Protein AF-A0A345CP38-F1 (afdb_monomer_lite)

InterPro domains:
  IPR005128 Alpha-acetolactate decarboxylase [PF03306] (32-98)

Structure (mmCIF, N/CA/C/O backbone):
data_AF-A0A345CP38-F1
#
_entry.id   AF-A0A345CP38-F1
#
loop_
_atom_site.group_PDB
_atom_site.id
_atom_site.type_symbol
_atom_site.label_atom_id
_atom_site.label_alt_id
_atom_site.label_comp_id
_atom_site.label_asym_id
_atom_site.label_entity_id
_atom_site.label_seq_id
_atom_site.pdbx_PDB_ins_code
_atom_site.Cartn_x
_atom_site.Cartn_y
_atom_site.Cartn_z
_atom_site.occupancy
_atom_site.B_iso_or_equiv
_atom_site.auth_seq_id
_atom_site.auth_comp_id
_atom_site.auth_asym_id
_atom_site.auth_atom_id
_atom_site.pdbx_PDB_model_num
ATOM 1 N N . MET A 1 1 ? -18.976 25.985 9.981 1.00 34.16 1 MET A N 1
ATOM 2 C CA . MET A 1 1 ? -18.530 24.998 8.974 1.00 34.16 1 MET A CA 1
ATOM 3 C C . MET A 1 1 ? -17.702 25.730 7.932 1.00 34.16 1 MET A C 1
ATOM 5 O O . MET A 1 1 ? -18.259 26.551 7.221 1.00 34.16 1 MET A O 1
ATOM 9 N N . ARG A 1 2 ? -16.377 25.537 7.903 1.00 34.09 2 ARG A N 1
ATOM 10 C CA . ARG A 1 2 ? -15.530 26.059 6.819 1.00 34.09 2 ARG A CA 1
ATOM 11 C C . ARG A 1 2 ? -15.426 24.963 5.766 1.00 34.09 2 ARG A C 1
ATOM 13 O O . ARG A 1 2 ? -14.884 23.902 6.053 1.00 34.09 2 ARG A O 1
ATOM 20 N N . THR A 1 3 ? -15.986 25.209 4.592 1.00 43.00 3 THR A N 1
ATOM 21 C CA . THR A 1 3 ? -15.795 24.380 3.403 1.00 43.00 3 THR A CA 1
ATOM 22 C C . THR A 1 3 ? -14.359 24.592 2.929 1.00 43.00 3 THR A C 1
ATOM 24 O O . THR A 1 3 ? -14.041 25.642 2.370 1.00 43.00 3 THR A O 1
ATOM 27 N N . GLY A 1 4 ? -13.467 23.653 3.249 1.00 41.03 4 GLY A N 1
ATOM 28 C CA . GLY A 1 4 ? -12.102 23.652 2.726 1.00 41.03 4 GLY A CA 1
ATOM 29 C C . GLY A 1 4 ? -12.138 23.559 1.204 1.00 41.03 4 GLY A C 1
ATOM 30 O O . GLY A 1 4 ? -12.891 22.760 0.651 1.00 41.03 4 GLY A O 1
ATOM 31 N N . ASN A 1 5 ? -11.374 24.418 0.535 1.00 42.81 5 ASN A N 1
ATOM 32 C CA . ASN A 1 5 ? -11.249 24.425 -0.915 1.00 42.81 5 ASN A CA 1
ATOM 33 C C . ASN A 1 5 ? -10.517 23.134 -1.355 1.00 42.81 5 ASN A C 1
ATOM 35 O O . ASN A 1 5 ? -9.363 22.954 -0.964 1.00 42.81 5 ASN A O 1
ATOM 39 N N . PRO A 1 6 ? -11.136 22.235 -2.144 1.00 47.28 6 PRO A N 1
ATOM 40 C CA . PRO A 1 6 ? -10.552 20.938 -2.508 1.00 47.28 6 PRO A CA 1
ATOM 41 C C . PRO A 1 6 ? -9.306 2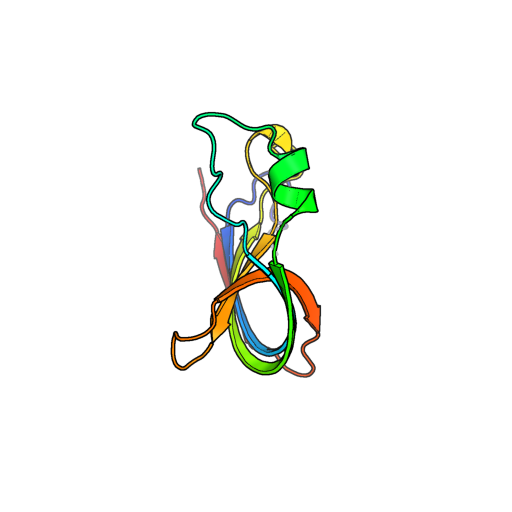1.034 -3.410 1.00 47.28 6 PRO A C 1
ATOM 43 O O . PRO A 1 6 ? -8.674 20.022 -3.699 1.00 47.28 6 PRO A O 1
ATOM 46 N N . GLN A 1 7 ? -8.925 22.236 -3.855 1.00 46.53 7 GLN A N 1
ATOM 47 C CA . GLN A 1 7 ? -7.884 22.430 -4.865 1.00 46.53 7 GLN A CA 1
ATOM 48 C C . GLN A 1 7 ? -6.432 22.391 -4.349 1.00 46.53 7 GLN A C 1
ATOM 50 O O . GLN A 1 7 ? -5.533 22.273 -5.179 1.00 46.53 7 GLN A O 1
ATOM 55 N N . SER A 1 8 ? -6.164 22.443 -3.034 1.00 48.12 8 SER A N 1
ATOM 56 C CA . SER A 1 8 ? -4.781 22.501 -2.504 1.00 48.12 8 SER A CA 1
ATOM 57 C C . SER A 1 8 ? -4.367 21.333 -1.606 1.00 48.12 8 SER A C 1
ATOM 59 O O . SER A 1 8 ? -3.363 21.437 -0.900 1.00 48.12 8 SER A O 1
ATOM 61 N N . PHE A 1 9 ? -5.126 20.237 -1.574 1.00 51.84 9 PHE A N 1
ATOM 62 C CA . PHE A 1 9 ? -4.812 19.142 -0.659 1.00 51.84 9 PHE A CA 1
ATOM 63 C C . PHE A 1 9 ? -3.532 18.415 -1.112 1.00 51.84 9 PHE A C 1
ATOM 65 O O . PHE A 1 9 ? -3.490 17.761 -2.153 1.00 51.84 9 PHE A O 1
ATOM 72 N N . ARG A 1 10 ? -2.475 18.518 -0.305 1.00 61.34 10 ARG A N 1
ATOM 73 C CA . ARG A 1 10 ? -1.358 17.573 -0.289 1.00 61.34 10 ARG A CA 1
ATOM 74 C C . ARG A 1 10 ? -1.350 16.984 1.108 1.00 61.34 10 ARG A C 1
ATOM 76 O O . ARG A 1 10 ? -1.215 17.714 2.084 1.00 61.34 10 AR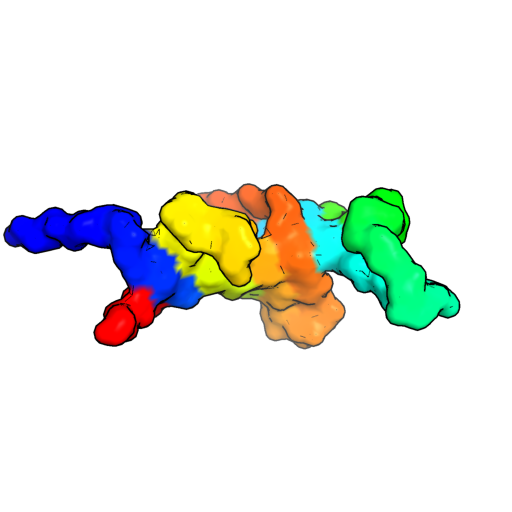G A O 1
ATOM 83 N N . GLY A 1 11 ? -1.570 15.684 1.235 1.00 70.06 11 GLY A N 1
ATOM 84 C CA . GLY A 1 11 ? -1.738 15.096 2.559 1.00 70.06 11 GLY A CA 1
ATOM 85 C C . GLY A 1 11 ? -1.334 13.642 2.611 1.00 70.06 11 GLY A C 1
ATOM 86 O O . GLY A 1 11 ? -1.500 12.908 1.634 1.00 70.06 11 GLY A O 1
ATOM 87 N N . ARG A 1 12 ? -0.790 13.230 3.757 1.00 78.75 12 ARG A N 1
ATOM 88 C CA . ARG A 1 12 ? -0.534 11.819 4.040 1.00 78.75 12 ARG A CA 1
ATOM 89 C C . ARG A 1 12 ? -1.845 11.186 4.475 1.00 78.75 12 ARG A C 1
ATOM 91 O O . ARG A 1 12 ? -2.518 11.716 5.352 1.00 78.75 12 ARG A O 1
ATOM 98 N N . CYS A 1 13 ? -2.177 10.044 3.896 1.00 83.50 13 CYS A N 1
ATOM 99 C CA . CYS A 1 13 ? -3.290 9.216 4.328 1.00 83.50 13 CYS A CA 1
ATOM 100 C C . CYS A 1 13 ? -2.754 7.853 4.766 1.00 83.50 13 CYS A C 1
ATOM 102 O O . CYS A 1 13 ? -1.862 7.287 4.126 1.00 83.50 13 CYS A O 1
ATOM 104 N N . GLN A 1 14 ? -3.292 7.342 5.868 1.00 86.69 14 GLN A N 1
ATOM 105 C CA . GLN A 1 14 ? -3.016 6.005 6.362 1.00 86.69 14 GLN A CA 1
ATOM 106 C C . GLN A 1 14 ? -4.327 5.273 6.640 1.00 86.69 14 GLN A C 1
ATOM 108 O O . GLN A 1 14 ? -5.205 5.802 7.322 1.00 86.69 14 GLN A O 1
ATOM 113 N N . ILE A 1 15 ? -4.425 4.038 6.150 1.00 83.88 15 ILE A N 1
ATOM 114 C CA . ILE A 1 15 ? -5.564 3.141 6.356 1.00 83.88 15 ILE A CA 1
ATOM 115 C C . ILE A 1 15 ? -5.052 1.892 7.064 1.00 83.88 15 ILE A C 1
ATOM 117 O O . ILE A 1 15 ? -4.122 1.250 6.584 1.00 83.88 15 ILE A O 1
ATOM 121 N N . THR A 1 16 ? -5.645 1.542 8.203 1.00 87.94 16 THR A N 1
ATOM 122 C CA . THR A 1 16 ? -5.328 0.303 8.931 1.00 87.94 16 THR A CA 1
ATOM 123 C C . THR A 1 16 ? -6.533 -0.620 8.895 1.00 87.94 16 THR A C 1
ATOM 125 O O . THR A 1 16 ? -7.618 -0.228 9.326 1.00 87.94 16 THR A O 1
ATOM 128 N N . SER A 1 17 ? -6.352 -1.828 8.361 1.00 86.94 17 SER A N 1
ATOM 129 C CA . SER A 1 17 ? -7.440 -2.788 8.161 1.00 86.94 17 SER A CA 1
ATOM 130 C C . SER A 1 17 ? -6.912 -4.211 7.931 1.00 86.94 17 SER A C 1
ATOM 132 O O . SER A 1 17 ? -5.706 -4.440 7.790 1.00 86.94 17 SER A O 1
ATOM 134 N N . ARG A 1 18 ? -7.844 -5.165 7.902 1.00 85.19 18 ARG A N 1
ATOM 135 C CA . ARG A 1 18 ? -7.702 -6.485 7.291 1.00 85.19 18 ARG A CA 1
ATOM 136 C C . ARG A 1 18 ? -8.167 -6.369 5.837 1.00 85.19 18 ARG A C 1
ATOM 138 O O . ARG A 1 18 ? -9.322 -6.062 5.570 1.00 85.19 18 ARG A O 1
ATOM 145 N N . LEU A 1 19 ? -7.237 -6.574 4.915 1.00 84.88 19 LEU A N 1
ATOM 146 C CA . LEU A 1 19 ? -7.360 -6.197 3.514 1.00 84.88 19 LEU A CA 1
ATOM 147 C C . LEU A 1 19 ? -7.371 -7.422 2.602 1.00 84.88 19 LEU A C 1
ATOM 14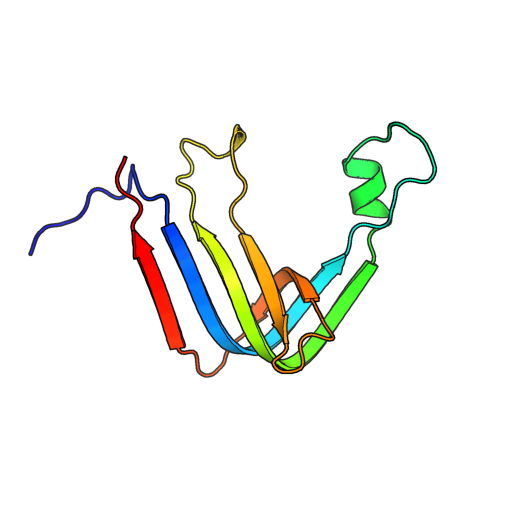9 O O . LEU A 1 19 ? -6.666 -8.410 2.837 1.00 84.88 19 LEU A O 1
ATOM 153 N N . ILE A 1 20 ? -8.124 -7.306 1.514 1.00 84.50 20 ILE A N 1
ATOM 154 C CA . ILE A 1 20 ? -7.895 -8.062 0.283 1.00 84.50 20 ILE A CA 1
ATOM 155 C C . ILE A 1 20 ? -7.321 -7.069 -0.715 1.00 84.50 20 ILE A C 1
ATOM 157 O O . ILE A 1 20 ? -7.913 -6.016 -0.925 1.00 84.50 20 ILE A O 1
ATOM 161 N N . GLN A 1 21 ? -6.167 -7.355 -1.304 1.00 88.50 21 GLN A N 1
ATOM 162 C CA . GLN A 1 21 ? -5.491 -6.376 -2.149 1.00 88.50 21 GLN A CA 1
ATOM 163 C C . GLN A 1 21 ? -4.639 -7.018 -3.232 1.00 88.50 21 GLN A C 1
ATOM 165 O O . GLN A 1 21 ? -4.128 -8.125 -3.075 1.00 88.50 21 GLN A O 1
ATOM 170 N N . LEU A 1 22 ? -4.459 -6.263 -4.308 1.00 90.75 22 LEU A N 1
ATOM 171 C CA . LEU A 1 22 ? -3.480 -6.517 -5.345 1.00 90.75 22 LEU A CA 1
ATOM 172 C C . LEU A 1 22 ? -2.348 -5.512 -5.177 1.00 90.75 22 LEU A C 1
ATOM 174 O O . LEU A 1 22 ? -2.576 -4.297 -5.181 1.00 90.75 22 LEU A O 1
ATOM 178 N N . ILE A 1 23 ? -1.132 -6.024 -5.038 1.00 92.94 23 ILE A N 1
ATOM 179 C CA . ILE A 1 23 ? 0.074 -5.204 -4.991 1.00 92.94 23 ILE A CA 1
ATOM 180 C C . ILE A 1 23 ? 1.008 -5.566 -6.138 1.00 92.94 23 ILE A C 1
ATOM 182 O O . ILE A 1 23 ? 1.056 -6.717 -6.568 1.00 92.94 23 ILE A O 1
ATOM 186 N N . ARG A 1 24 ? 1.796 -4.590 -6.578 1.00 92.06 24 ARG A N 1
ATOM 187 C CA . ARG A 1 24 ? 2.883 -4.767 -7.538 1.00 92.06 24 ARG A CA 1
ATOM 188 C C . ARG A 1 24 ? 4.238 -4.438 -6.923 1.00 92.06 24 ARG A C 1
ATOM 190 O O . ARG A 1 24 ? 4.345 -3.606 -6.013 1.00 92.06 24 ARG A O 1
ATOM 197 N N . ARG A 1 25 ? 5.280 -5.075 -7.453 1.00 91.19 25 ARG A N 1
ATOM 198 C CA . ARG A 1 25 ? 6.688 -4.815 -7.137 1.00 91.19 25 ARG A CA 1
ATOM 199 C C . ARG A 1 25 ? 7.485 -4.697 -8.438 1.00 91.19 25 ARG A C 1
ATOM 201 O O . ARG A 1 25 ? 7.666 -5.720 -9.111 1.00 91.19 25 ARG A O 1
ATOM 208 N N . PRO A 1 26 ? 7.966 -3.489 -8.782 1.00 87.25 26 PRO A N 1
ATOM 209 C CA . PRO A 1 26 ? 8.917 -3.320 -9.872 1.00 87.25 26 PRO A CA 1
ATOM 210 C C . PRO A 1 26 ? 10.141 -4.201 -9.628 1.00 87.25 26 PRO A C 1
ATOM 212 O O . PRO A 1 26 ? 10.590 -4.328 -8.485 1.00 87.25 26 PRO A O 1
ATOM 215 N N . GLN A 1 27 ? 10.661 -4.814 -10.685 1.00 84.56 27 GLN A N 1
ATOM 216 C CA . GLN A 1 27 ? 11.918 -5.548 -10.608 1.00 84.56 27 GLN A CA 1
ATOM 217 C C . GLN A 1 27 ? 13.081 -4.616 -10.955 1.00 84.56 27 GLN A C 1
ATOM 219 O O . GLN A 1 27 ? 12.896 -3.686 -11.743 1.00 84.56 27 GLN A O 1
ATOM 224 N N . PRO A 1 28 ? 14.272 -4.832 -10.372 1.00 82.00 28 PRO A N 1
ATOM 225 C CA . PRO A 1 28 ? 15.462 -4.109 -10.789 1.00 82.00 28 PRO A CA 1
ATOM 226 C C . PRO A 1 28 ? 15.676 -4.273 -12.294 1.00 82.00 28 PRO A C 1
ATOM 228 O O . PRO A 1 28 ? 15.677 -5.395 -12.803 1.00 82.00 28 PRO A O 1
ATOM 231 N N . ALA A 1 29 ? 15.862 -3.157 -12.997 1.00 78.88 29 ALA A N 1
ATOM 232 C CA . ALA A 1 29 ? 16.245 -3.192 -14.397 1.00 78.88 29 ALA A CA 1
ATOM 233 C C . ALA A 1 29 ? 17.618 -3.866 -14.534 1.00 78.88 29 ALA A C 1
ATOM 235 O O . ALA A 1 29 ? 18.530 -3.617 -13.744 1.00 78.88 29 ALA A O 1
ATOM 236 N N . THR A 1 30 ? 17.763 -4.737 -15.530 1.00 77.44 30 THR A N 1
ATOM 237 C CA . THR A 1 30 ? 19.032 -5.419 -15.834 1.00 77.44 30 THR A CA 1
ATOM 238 C C . THR A 1 30 ? 19.965 -4.571 -16.699 1.00 77.44 30 THR A C 1
ATOM 240 O O . THR A 1 30 ? 21.137 -4.908 -16.847 1.00 77.44 30 THR A O 1
ATOM 243 N N . ILE A 1 31 ? 19.449 -3.473 -17.252 1.00 80.94 31 ILE A N 1
ATOM 244 C CA . ILE A 1 31 ? 20.159 -2.487 -18.068 1.00 80.94 31 ILE A CA 1
ATOM 245 C C . ILE A 1 31 ? 20.109 -1.119 -17.377 1.00 80.94 31 ILE A C 1
ATOM 247 O O . ILE A 1 31 ? 19.183 -0.842 -16.618 1.00 80.94 31 ILE A O 1
ATOM 251 N N . GLU A 1 32 ? 21.112 -0.271 -17.622 1.00 79.31 32 GLU A N 1
ATOM 252 C CA . GLU A 1 32 ? 21.285 1.005 -16.902 1.00 79.31 32 GLU A CA 1
ATOM 253 C C . GLU A 1 32 ? 20.111 1.976 -17.082 1.00 79.31 32 GLU A C 1
ATOM 255 O O . GLU A 1 32 ? 19.768 2.715 -16.159 1.00 79.31 32 GLU A O 1
ATOM 260 N N . THR A 1 33 ? 19.478 1.964 -18.254 1.00 80.94 33 THR A N 1
ATOM 261 C CA . THR A 1 33 ? 18.266 2.727 -18.544 1.00 80.94 33 THR A CA 1
ATOM 262 C C . THR A 1 33 ? 17.290 1.850 -19.315 1.00 80.94 33 THR A C 1
ATOM 264 O O . THR A 1 33 ? 17.656 1.189 -20.283 1.00 80.94 33 THR A O 1
ATOM 267 N N . CYS A 1 34 ? 16.040 1.831 -18.874 1.00 79.00 34 CYS A N 1
ATOM 268 C CA . CYS A 1 34 ? 14.941 1.137 -19.533 1.00 79.00 34 CYS A CA 1
ATOM 269 C C . CYS A 1 34 ? 13.694 2.015 -19.481 1.00 79.00 34 CYS A C 1
ATOM 271 O O . CYS A 1 34 ? 13.577 2.889 -18.611 1.00 79.00 34 CYS A O 1
ATOM 273 N N . ASP A 1 35 ? 12.761 1.784 -20.397 1.00 87.62 35 ASP A N 1
ATOM 274 C CA . ASP A 1 35 ? 11.488 2.490 -20.358 1.00 87.62 35 ASP A CA 1
ATOM 275 C C . ASP A 1 35 ? 10.668 2.009 -19.148 1.00 87.62 35 ASP A C 1
ATOM 277 O O . ASP A 1 35 ? 10.655 0.828 -18.795 1.00 87.62 35 ASP A O 1
ATOM 281 N N . ILE A 1 36 ? 9.976 2.931 -18.476 1.00 85.69 36 ILE A N 1
ATOM 282 C CA . ILE A 1 36 ? 9.131 2.588 -17.327 1.00 85.69 36 ILE A CA 1
ATOM 283 C C . ILE A 1 36 ? 7.962 1.679 -17.729 1.00 85.69 36 ILE A C 1
ATOM 285 O O . ILE A 1 36 ? 7.483 0.900 -16.903 1.00 85.69 36 ILE A O 1
ATOM 289 N N . SER A 1 37 ? 7.518 1.753 -18.987 1.00 86.44 37 SER A N 1
ATOM 290 C CA . SER A 1 37 ? 6.519 0.843 -19.550 1.00 86.44 37 SER A CA 1
ATOM 291 C C . SER A 1 37 ? 7.023 -0.602 -19.558 1.00 86.44 37 SER A C 1
ATOM 293 O O . SER A 1 37 ? 6.341 -1.478 -19.036 1.00 86.44 37 SER A O 1
ATOM 295 N N . GLU A 1 38 ? 8.264 -0.839 -19.989 1.00 86.12 38 GLU 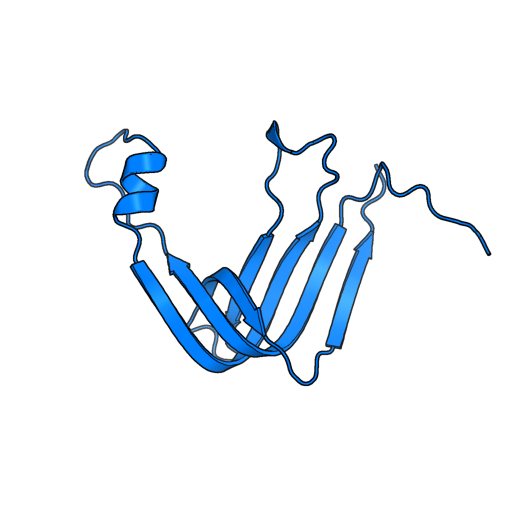A N 1
ATOM 296 C CA . GLU A 1 38 ? 8.891 -2.170 -19.995 1.00 86.12 38 GLU A CA 1
ATOM 297 C C . GLU A 1 38 ? 9.051 -2.744 -18.573 1.00 86.12 38 GLU A C 1
ATOM 299 O O . GLU A 1 38 ? 8.834 -3.936 -18.328 1.00 86.12 38 GLU A O 1
ATOM 304 N N . VAL A 1 39 ? 9.384 -1.888 -17.599 1.00 85.94 39 VAL A N 1
ATOM 305 C CA . VAL A 1 39 ? 9.455 -2.277 -16.177 1.00 85.94 39 VAL A CA 1
ATOM 306 C C . VAL A 1 39 ? 8.071 -2.616 -15.631 1.00 85.94 39 VAL A C 1
ATOM 308 O O . VAL A 1 39 ? 7.930 -3.545 -14.834 1.00 85.94 39 VAL A O 1
ATOM 311 N N . SER A 1 40 ? 7.047 -1.868 -16.042 1.00 85.94 40 SER A N 1
ATOM 312 C CA . SER A 1 40 ? 5.667 -2.129 -15.640 1.00 85.94 40 SER A CA 1
ATOM 313 C C . SER A 1 40 ? 5.159 -3.451 -16.218 1.00 85.94 40 SER A C 1
ATOM 315 O O . SER A 1 40 ? 4.482 -4.188 -15.510 1.00 85.94 40 SER A O 1
ATOM 317 N N . ASP A 1 41 ? 5.511 -3.796 -17.454 1.00 86.19 41 ASP A N 1
ATOM 318 C CA . ASP A 1 41 ? 5.050 -5.032 -18.103 1.00 86.19 41 ASP A CA 1
ATOM 319 C C . ASP A 1 41 ? 5.654 -6.299 -17.480 1.00 86.19 41 ASP A C 1
ATOM 321 O O . ASP A 1 41 ? 5.054 -7.373 -17.518 1.00 86.19 41 ASP A O 1
ATOM 325 N N . THR A 1 42 ? 6.835 -6.180 -16.872 1.00 86.94 42 THR A N 1
ATOM 326 C CA . THR A 1 42 ? 7.565 -7.299 -16.251 1.00 86.94 42 THR A CA 1
ATOM 327 C C . THR A 1 42 ? 7.473 -7.317 -14.723 1.00 86.94 42 THR A C 1
ATOM 329 O O . THR A 1 42 ? 8.119 -8.134 -14.057 1.00 86.94 42 THR A O 1
ATOM 332 N N . GLN A 1 43 ? 6.669 -6.425 -14.138 1.00 88.88 43 GLN A N 1
ATOM 333 C CA . GLN A 1 43 ? 6.530 -6.312 -12.691 1.00 88.88 43 GLN A CA 1
ATOM 334 C C . GLN A 1 43 ? 5.860 -7.544 -12.077 1.00 88.88 43 GLN A C 1
ATOM 336 O O . GLN A 1 43 ? 5.005 -8.196 -12.673 1.00 88.88 43 GLN A O 1
ATOM 341 N N . GLN A 1 44 ? 6.211 -7.839 -10.827 1.00 91.94 44 GLN A N 1
ATOM 342 C CA . GLN A 1 44 ? 5.564 -8.920 -10.094 1.00 91.94 44 GLN A CA 1
ATOM 343 C C . GLN A 1 44 ? 4.299 -8.407 -9.420 1.00 91.94 44 GLN A C 1
ATOM 345 O O . GLN A 1 44 ? 4.366 -7.542 -8.541 1.00 91.94 44 GLN A O 1
ATOM 350 N N . GLU A 1 45 ? 3.164 -8.985 -9.792 1.00 94.19 45 GLU A N 1
ATOM 351 C CA . GLU A 1 45 ? 1.883 -8.759 -9.135 1.00 94.19 45 GLU A CA 1
ATOM 352 C C . GLU A 1 45 ? 1.569 -9.881 -8.145 1.00 94.19 45 GLU A C 1
ATOM 354 O O . GLU A 1 45 ? 1.900 -11.048 -8.356 1.00 94.19 45 GLU A O 1
ATOM 359 N N . GLY A 1 46 ? 0.943 -9.523 -7.027 1.00 93.69 46 GLY A N 1
ATOM 360 C CA . GLY A 1 46 ? 0.586 -10.465 -5.978 1.00 93.69 46 GLY A CA 1
ATOM 361 C C . GLY A 1 46 ? -0.750 -10.123 -5.344 1.00 93.69 46 GLY A C 1
ATOM 362 O O . GLY A 1 46 ? -0.932 -9.025 -4.812 1.00 93.69 46 GLY A O 1
ATOM 363 N N . TYR A 1 47 ? -1.657 -11.098 -5.352 1.00 94.31 47 TYR A N 1
ATOM 364 C CA . TYR A 1 47 ? -2.899 -11.041 -4.594 1.00 94.31 47 TYR A CA 1
ATOM 365 C C . TYR A 1 47 ? -2.646 -11.453 -3.147 1.00 94.31 47 TYR A C 1
ATOM 367 O O . TYR A 1 47 ? -2.128 -12.534 -2.863 1.00 94.31 47 TYR A O 1
ATOM 375 N N . LEU A 1 48 ? -3.025 -10.580 -2.222 1.00 91.38 48 LEU A N 1
ATOM 376 C CA . LEU A 1 48 ? -2.968 -10.825 -0.792 1.00 91.38 48 LEU A CA 1
ATOM 377 C C . LEU A 1 48 ? -4.392 -10.866 -0.255 1.00 91.38 48 LEU A C 1
ATOM 379 O O . LEU A 1 48 ? -5.150 -9.908 -0.404 1.00 91.38 48 LEU A O 1
ATOM 383 N N . HIS A 1 49 ? -4.741 -11.969 0.395 1.00 92.25 49 HIS A N 1
ATOM 384 C CA . HIS A 1 49 ? -6.059 -12.163 0.978 1.00 92.25 49 HIS A CA 1
ATOM 385 C C . HIS A 1 49 ? -5.981 -12.098 2.491 1.00 92.25 49 HIS A C 1
ATOM 387 O O . HIS A 1 49 ? -5.108 -12.712 3.106 1.00 92.25 49 HIS A O 1
ATOM 393 N N . ASN A 1 50 ? -6.955 -11.410 3.082 1.00 90.69 50 ASN A N 1
ATOM 394 C CA . ASN A 1 50 ? -7.195 -11.433 4.515 1.00 90.69 50 ASN A CA 1
ATOM 395 C C . ASN A 1 50 ? -5.966 -11.006 5.350 1.00 90.69 50 ASN A C 1
ATOM 397 O O . ASN A 1 50 ? -5.721 -11.539 6.437 1.00 90.69 50 ASN A O 1
ATOM 401 N N . ILE A 1 51 ? -5.175 -10.064 4.823 1.00 90.56 51 ILE A N 1
ATOM 402 C CA . ILE A 1 51 ? -3.908 -9.627 5.414 1.00 90.56 51 ILE A CA 1
ATOM 403 C C . ILE A 1 51 ? -4.106 -8.364 6.245 1.00 90.56 51 ILE A C 1
ATOM 405 O O . ILE A 1 51 ? -4.752 -7.416 5.808 1.00 90.56 51 ILE A O 1
ATOM 409 N N . LYS A 1 52 ? -3.541 -8.330 7.451 1.00 92.88 52 LYS A N 1
ATOM 410 C CA . LYS A 1 52 ? -3.599 -7.149 8.312 1.00 92.88 52 LYS A CA 1
ATOM 411 C C . LYS A 1 52 ? -2.362 -6.284 8.109 1.00 92.88 52 LYS A C 1
ATOM 413 O O . LYS A 1 52 ? -1.239 -6.791 8.073 1.00 92.88 52 LYS A O 1
ATOM 418 N N . GLY A 1 53 ? -2.567 -4.980 7.979 1.00 92.75 53 GLY A N 1
ATOM 419 C CA . GLY A 1 53 ? -1.470 -4.045 7.786 1.00 92.75 53 GLY A CA 1
ATOM 420 C C . GLY A 1 53 ? -1.937 -2.616 7.590 1.00 92.75 53 GLY A C 1
ATOM 421 O O . GLY A 1 53 ? -3.043 -2.238 7.989 1.00 92.75 53 GLY A O 1
ATOM 422 N N . LYS A 1 54 ? -1.053 -1.822 6.989 1.00 94.19 54 LYS A N 1
ATOM 423 C CA . LYS A 1 54 ? -1.250 -0.395 6.764 1.00 94.19 54 LYS A CA 1
ATOM 424 C C . LYS A 1 54 ? -1.081 -0.072 5.288 1.00 94.19 54 LYS A C 1
ATOM 426 O O . LYS A 1 54 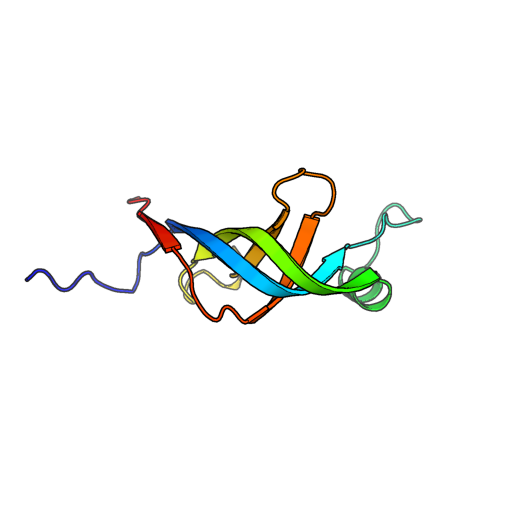? -0.079 -0.447 4.684 1.00 94.19 54 LYS A O 1
ATOM 431 N N . LEU A 1 55 ? -2.037 0.667 4.738 1.00 93.12 55 LEU A N 1
ATOM 432 C CA . LEU A 1 55 ? -1.869 1.406 3.492 1.00 93.12 55 LEU A CA 1
ATOM 433 C C . LEU A 1 55 ? -1.386 2.803 3.857 1.00 93.12 55 LEU A C 1
ATOM 435 O O . LEU A 1 55 ? -2.007 3.458 4.689 1.00 93.12 55 LEU A O 1
ATOM 439 N N . VAL A 1 56 ? -0.295 3.256 3.253 1.00 92.44 56 VAL A N 1
ATOM 440 C CA . VAL A 1 56 ? 0.272 4.590 3.456 1.00 92.44 56 VAL A CA 1
ATOM 441 C C . VAL A 1 56 ? 0.476 5.227 2.096 1.00 92.44 56 VAL A C 1
ATOM 443 O O . VAL A 1 56 ? 1.043 4.614 1.195 1.00 92.44 56 VAL A O 1
ATOM 446 N N . GLY A 1 57 ? -0.003 6.449 1.931 1.00 89.88 57 GLY A N 1
ATOM 447 C CA . GLY A 1 57 ? 0.030 7.109 0.638 1.00 89.88 57 GLY A CA 1
ATOM 448 C C . GLY A 1 57 ? -0.165 8.604 0.742 1.00 89.88 57 GLY A C 1
ATOM 449 O O . GLY A 1 57 ? -0.347 9.161 1.830 1.00 89.88 57 GLY A O 1
ATOM 450 N N . PHE A 1 58 ? -0.138 9.237 -0.422 1.00 86.31 58 PHE A N 1
ATOM 451 C CA . PHE A 1 58 ? -0.410 10.654 -0.557 1.00 86.31 58 PHE A CA 1
ATOM 452 C C . PHE A 1 58 ? -1.602 10.855 -1.472 1.00 86.31 58 PHE A C 1
ATOM 454 O O . PHE A 1 58 ? -1.686 10.269 -2.554 1.00 86.31 58 PHE A O 1
ATOM 461 N N . TRP A 1 59 ? -2.501 11.730 -1.042 1.00 79.44 59 TRP A N 1
ATOM 462 C CA . TRP A 1 59 ? -3.451 12.322 -1.962 1.00 79.44 59 TRP A CA 1
ATOM 463 C C . TRP A 1 59 ? -2.810 13.577 -2.549 1.00 79.44 59 TRP A C 1
ATOM 465 O O . TRP A 1 59 ? -2.330 14.446 -1.816 1.00 79.44 59 TRP A O 1
ATOM 475 N N . THR A 1 60 ? -2.755 13.620 -3.873 1.00 76.00 60 THR A N 1
ATOM 476 C CA . THR A 1 60 ? -2.337 14.790 -4.649 1.00 76.00 60 THR A CA 1
ATOM 477 C C . THR A 1 60 ? -3.604 15.404 -5.257 1.00 76.00 60 THR A C 1
ATOM 479 O O . THR A 1 60 ? -4.603 14.715 -5.357 1.00 76.00 60 THR A O 1
ATOM 482 N N . SER A 1 61 ? -3.639 16.682 -5.621 1.00 74.69 61 SER A N 1
ATOM 483 C CA . SER A 1 61 ? -4.742 17.219 -6.438 1.00 74.69 61 SER A CA 1
ATOM 484 C C . SER A 1 61 ? -4.504 16.890 -7.916 1.00 74.69 61 SER A C 1
ATOM 486 O O . SER A 1 61 ? -3.351 16.872 -8.347 1.00 74.69 61 SER A O 1
ATOM 488 N N . GLU A 1 62 ? -5.563 16.695 -8.710 1.00 73.94 62 GLU A N 1
ATOM 489 C CA . GLU A 1 62 ? -5.452 16.442 -10.162 1.00 73.94 62 GLU A CA 1
ATOM 490 C C . GLU A 1 62 ? -4.639 17.525 -10.889 1.00 73.94 62 GLU A C 1
ATOM 492 O O . GLU A 1 62 ? -3.928 17.234 -11.850 1.00 73.94 62 GLU A O 1
ATOM 497 N N . LEU A 1 63 ? -4.654 18.760 -10.370 1.00 75.56 63 LEU A N 1
ATOM 498 C CA . LEU A 1 63 ? -3.853 19.882 -10.875 1.00 75.56 63 LEU A CA 1
ATOM 499 C C . LEU A 1 63 ? -2.340 19.595 -10.903 1.00 75.56 63 LEU A C 1
ATOM 501 O O . LEU A 1 63 ? -1.611 20.236 -11.656 1.00 75.56 63 LEU A O 1
ATOM 505 N N . TYR A 1 64 ? -1.862 18.639 -10.103 1.00 74.06 64 TYR A N 1
ATOM 506 C CA . TYR A 1 64 ? -0.454 18.248 -10.014 1.00 74.06 64 TYR A CA 1
ATOM 507 C C . TYR A 1 64 ? -0.190 16.825 -10.535 1.00 74.06 64 TYR A C 1
ATOM 509 O O . TYR A 1 64 ? 0.866 16.260 -10.240 1.00 74.06 64 TYR A O 1
ATOM 517 N N . GLY A 1 65 ? -1.106 16.247 -11.322 1.00 61.25 65 GLY A N 1
ATOM 518 C CA . GLY A 1 65 ? -1.052 14.846 -11.768 1.00 61.25 65 GLY A CA 1
ATOM 519 C C . GLY A 1 65 ? 0.187 14.448 -12.586 1.00 61.25 65 GLY A C 1
ATOM 520 O O . GLY A 1 65 ? 0.498 13.267 -12.686 1.00 61.25 65 GLY A O 1
ATOM 521 N N . HIS A 1 66 ? 0.935 15.416 -13.127 1.00 67.69 66 HIS A N 1
ATOM 522 C CA . HIS A 1 66 ? 2.200 15.171 -13.838 1.00 67.69 66 HIS A CA 1
ATOM 523 C C . HIS A 1 66 ? 3.454 15.305 -12.955 1.00 67.69 66 HIS A C 1
ATOM 525 O O . HIS A 1 66 ? 4.549 14.968 -13.394 1.00 67.69 66 HIS A O 1
ATOM 531 N N . ILE A 1 67 ? 3.313 15.808 -11.724 1.00 74.00 67 ILE A N 1
ATOM 532 C CA . ILE A 1 67 ? 4.416 15.999 -10.764 1.00 74.00 67 ILE A CA 1
ATOM 533 C C . ILE A 1 67 ? 4.398 14.893 -9.701 1.00 74.00 67 ILE A C 1
ATOM 535 O O . ILE A 1 67 ? 5.442 14.513 -9.175 1.00 74.00 67 ILE A O 1
ATOM 539 N N . SER A 1 68 ? 3.215 14.374 -9.370 1.00 72.00 68 SER A N 1
ATOM 540 C CA . SER A 1 68 ? 3.031 13.319 -8.378 1.00 72.00 68 SER A CA 1
ATOM 541 C C . SER A 1 68 ? 1.850 12.435 -8.759 1.00 72.00 68 SER A C 1
ATOM 543 O O . SER A 1 68 ? 0.864 12.903 -9.325 1.00 72.00 68 SER A O 1
ATOM 545 N N . VAL A 1 69 ? 1.949 11.152 -8.418 1.00 68.62 69 VAL A N 1
ATOM 546 C CA . VAL A 1 69 ? 0.924 10.150 -8.709 1.00 68.62 69 VAL A CA 1
ATOM 547 C C . VAL A 1 69 ? 0.191 9.807 -7.420 1.00 68.62 69 VAL A C 1
ATOM 549 O O . VAL A 1 69 ? 0.802 9.587 -6.373 1.00 68.62 69 VAL A O 1
ATOM 552 N N . HIS A 1 70 ? -1.135 9.768 -7.492 1.00 74.62 70 HIS A N 1
ATOM 553 C CA . HIS A 1 70 ? -1.965 9.320 -6.383 1.00 74.62 70 HIS A CA 1
ATOM 554 C C . HIS A 1 70 ? -1.758 7.828 -6.170 1.00 74.62 70 HIS A C 1
ATOM 556 O O . HIS A 1 70 ? -1.722 7.053 -7.125 1.00 74.62 70 HIS A O 1
ATOM 562 N N . GLY A 1 71 ? -1.677 7.403 -4.919 1.00 82.19 71 GLY A N 1
ATOM 563 C CA . GLY A 1 71 ? -1.592 5.982 -4.642 1.00 82.19 71 GLY A CA 1
ATOM 564 C C . GLY A 1 71 ? -1.203 5.679 -3.215 1.00 82.19 71 GLY A C 1
ATOM 565 O O . GLY A 1 71 ? -0.805 6.553 -2.441 1.00 82.19 71 GLY A O 1
ATOM 566 N N . PHE A 1 72 ? -1.320 4.398 -2.897 1.00 89.12 72 PHE A N 1
ATOM 567 C CA . PHE A 1 72 ? -0.953 3.841 -1.610 1.00 89.12 72 PHE A CA 1
ATOM 568 C C . PHE A 1 72 ? 0.096 2.758 -1.795 1.00 89.12 72 PHE A C 1
ATOM 570 O O . PHE A 1 72 ? 0.106 2.016 -2.775 1.00 89.12 72 PHE A O 1
ATOM 577 N N . HIS A 1 73 ? 0.982 2.662 -0.819 1.00 93.31 73 HIS A N 1
ATOM 578 C CA . HIS A 1 73 ? 1.845 1.515 -0.620 1.00 93.31 73 HIS A CA 1
ATOM 579 C C . HIS A 1 73 ? 1.339 0.749 0.596 1.00 93.31 73 HIS A C 1
ATOM 581 O O . HIS A 1 73 ? 0.848 1.341 1.556 1.00 93.31 73 HIS A O 1
ATOM 587 N N . PHE A 1 74 ? 1.461 -0.568 0.556 1.00 94.81 74 PHE A N 1
ATOM 588 C CA . PHE A 1 74 ? 1.098 -1.444 1.656 1.00 94.81 74 PHE A CA 1
ATOM 589 C C . PHE A 1 74 ? 2.338 -1.910 2.415 1.00 94.81 74 PHE A C 1
ATOM 591 O O . PHE A 1 74 ? 3.384 -2.154 1.808 1.00 94.81 74 PHE A O 1
ATOM 598 N N . ILE A 1 75 ? 2.187 -2.105 3.724 1.00 94.44 75 ILE A N 1
ATOM 599 C CA . ILE A 1 75 ? 3.090 -2.897 4.559 1.00 94.44 75 ILE A CA 1
ATOM 600 C C . ILE A 1 75 ? 2.281 -3.701 5.585 1.00 94.44 75 ILE A C 1
ATOM 602 O O . ILE A 1 75 ? 1.362 -3.173 6.220 1.00 94.44 75 ILE A O 1
ATOM 606 N N . ASP A 1 76 ? 2.598 -4.985 5.739 1.00 94.06 76 ASP A N 1
ATOM 607 C CA . ASP A 1 76 ? 1.954 -5.848 6.728 1.00 94.06 76 ASP A CA 1
ATOM 608 C C . ASP A 1 76 ? 2.444 -5.562 8.158 1.00 94.06 76 ASP A C 1
ATOM 610 O O . ASP A 1 76 ? 3.462 -4.905 8.381 1.00 94.06 76 ASP A O 1
ATOM 614 N N . GLU A 1 77 ? 1.725 -6.069 9.162 1.00 93.06 77 GLU A N 1
ATOM 615 C CA . GLU A 1 77 ? 2.085 -5.841 10.572 1.00 93.06 77 GLU A CA 1
ATOM 616 C C . GLU A 1 77 ? 3.454 -6.420 10.961 1.00 93.06 77 GLU A C 1
ATOM 618 O O . GLU A 1 77 ? 4.100 -5.892 11.868 1.00 93.06 77 GLU A O 1
ATOM 623 N N . LYS A 1 78 ? 3.912 -7.480 10.279 1.00 93.75 78 LYS A N 1
ATOM 624 C CA . LYS A 1 78 ? 5.226 -8.096 10.523 1.00 93.75 78 LYS A CA 1
ATOM 625 C C . LYS A 1 78 ? 6.353 -7.442 9.719 1.00 93.75 78 LYS A C 1
ATOM 627 O O . LYS A 1 78 ? 7.507 -7.841 9.880 1.00 93.75 78 LYS A O 1
ATOM 632 N N . GLN A 1 79 ? 6.036 -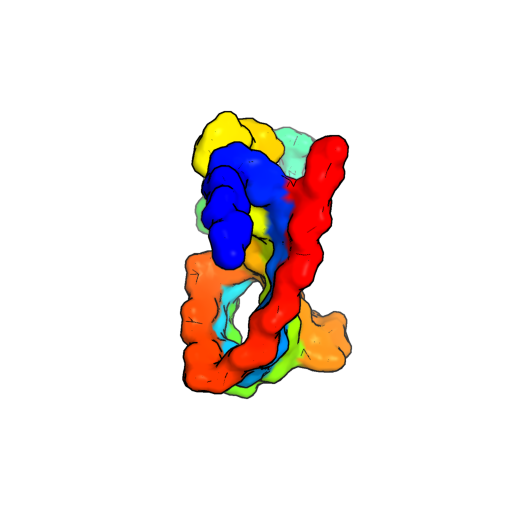6.456 8.878 1.00 92.31 79 GLN A N 1
ATOM 633 C CA . GLN A 1 79 ? 6.979 -5.746 8.010 1.00 92.31 79 GLN A CA 1
ATOM 634 C C . GLN A 1 79 ? 7.777 -6.674 7.075 1.00 92.31 79 GLN A C 1
ATOM 636 O O . GLN A 1 79 ? 8.930 -6.402 6.755 1.00 92.31 79 GLN A O 1
ATOM 641 N N . GLN A 1 80 ? 7.176 -7.785 6.652 1.00 93.38 80 GLN A N 1
ATOM 642 C CA . GLN A 1 80 ? 7.774 -8.763 5.738 1.00 93.38 80 GLN A CA 1
ATOM 643 C C . GLN A 1 80 ? 7.225 -8.634 4.315 1.00 93.38 80 GLN A C 1
ATOM 645 O O . GLN A 1 80 ? 7.890 -9.011 3.354 1.00 93.38 80 GLN A O 1
ATOM 650 N N . ILE A 1 81 ? 6.003 -8.120 4.167 1.00 91.88 81 ILE A N 1
ATOM 651 C CA . ILE A 1 81 ? 5.303 -8.027 2.889 1.00 91.88 81 ILE A CA 1
ATOM 652 C C . ILE A 1 81 ? 4.919 -6.570 2.655 1.00 91.88 81 ILE A C 1
ATOM 654 O O . ILE A 1 81 ? 4.116 -5.996 3.387 1.00 91.88 81 ILE A O 1
ATOM 658 N N . SER A 1 82 ? 5.455 -5.987 1.586 1.00 93.62 82 SER A N 1
ATOM 659 C CA . SER A 1 82 ? 5.135 -4.625 1.154 1.00 93.62 82 SER A CA 1
ATOM 660 C C . SER A 1 82 ? 5.019 -4.526 -0.364 1.00 93.62 82 SER A C 1
ATOM 662 O O . SER A 1 82 ? 5.444 -5.439 -1.073 1.00 93.62 82 SER A O 1
ATOM 664 N N . GLY A 1 83 ? 4.430 -3.448 -0.879 1.00 93.12 83 GLY A N 1
ATOM 665 C CA . GLY A 1 83 ? 4.338 -3.201 -2.322 1.00 93.12 83 GLY A CA 1
ATOM 666 C C . GLY A 1 83 ? 3.466 -1.998 -2.666 1.00 93.12 83 GLY A C 1
ATOM 667 O O . GLY A 1 83 ? 2.798 -1.441 -1.794 1.00 93.12 83 GLY A O 1
ATOM 668 N N . HIS A 1 84 ? 3.471 -1.600 -3.937 1.00 93.81 84 HIS A N 1
ATOM 669 C CA . HIS A 1 84 ? 2.583 -0.548 -4.430 1.00 93.81 84 HIS A CA 1
ATOM 670 C C . HIS A 1 84 ? 1.197 -1.133 -4.702 1.00 93.81 84 HIS A C 1
ATOM 672 O O . HIS A 1 84 ? 1.086 -2.181 -5.333 1.00 93.81 84 HIS A O 1
ATOM 678 N N . VAL A 1 85 ? 0.146 -0.481 -4.219 1.00 93.12 85 VAL A N 1
ATOM 679 C CA . VAL A 1 85 ? -1.217 -1.022 -4.222 1.00 93.12 85 VAL A CA 1
ATOM 680 C C . VAL A 1 85 ? -1.911 -0.641 -5.521 1.00 93.12 85 VAL A C 1
ATOM 682 O O . VAL A 1 85 ? -2.028 0.539 -5.835 1.00 93.12 85 VAL A O 1
ATOM 685 N N . LEU A 1 86 ? -2.384 -1.644 -6.257 1.00 91.94 86 LEU A N 1
ATOM 686 C CA . LEU A 1 86 ? -3.198 -1.463 -7.463 1.00 91.94 86 LEU A CA 1
ATOM 687 C C . LEU A 1 86 ? -4.691 -1.480 -7.132 1.00 91.94 86 LEU A C 1
ATOM 689 O O . LEU A 1 86 ? -5.476 -0.732 -7.705 1.00 91.94 86 LEU A O 1
ATOM 693 N N . PHE A 1 87 ? -5.076 -2.327 -6.179 1.00 91.06 87 PHE A N 1
ATOM 694 C CA . PHE A 1 87 ? -6.452 -2.477 -5.730 1.00 91.06 87 PHE A CA 1
ATOM 695 C C . PHE A 1 87 ? -6.473 -2.919 -4.271 1.00 91.06 87 PHE A C 1
ATOM 697 O O . PHE A 1 87 ? -5.619 -3.700 -3.852 1.00 91.06 87 PHE A O 1
ATOM 704 N N . TYR A 1 88 ? -7.462 -2.466 -3.506 1.00 92.19 88 TYR A N 1
ATOM 705 C CA . TYR A 1 88 ? -7.715 -2.972 -2.164 1.00 92.19 88 TYR A CA 1
ATOM 706 C C . TYR A 1 88 ? -9.208 -2.951 -1.836 1.00 92.19 88 TYR A C 1
ATOM 708 O O . TYR A 1 88 ? -9.970 -2.126 -2.336 1.00 92.19 88 TYR A O 1
ATOM 716 N N . HIS A 1 89 ? -9.602 -3.851 -0.945 1.00 91.62 89 HIS A N 1
ATOM 717 C CA . HIS A 1 89 ? -10.909 -3.919 -0.324 1.00 91.62 89 HIS A CA 1
ATOM 718 C C . HIS A 1 89 ? -10.730 -4.101 1.185 1.00 91.62 89 HIS A C 1
ATOM 720 O O . HIS A 1 89 ? -9.911 -4.911 1.629 1.00 91.62 89 HIS A O 1
ATOM 726 N N . ALA A 1 90 ? -11.495 -3.332 1.953 1.00 89.12 90 ALA A N 1
ATOM 727 C CA . ALA A 1 90 ? -11.519 -3.346 3.407 1.00 89.12 90 ALA A CA 1
ATOM 728 C C . ALA A 1 90 ? -12.977 -3.414 3.866 1.00 89.12 90 ALA A C 1
ATOM 730 O O . ALA A 1 90 ? -13.767 -2.557 3.472 1.00 89.12 90 ALA A O 1
ATOM 731 N N . GLU A 1 91 ? -13.319 -4.391 4.705 1.00 83.44 91 GLU A N 1
ATOM 732 C CA . GLU A 1 91 ? -14.651 -4.460 5.326 1.00 83.44 91 GLU A CA 1
ATOM 733 C C . GLU A 1 91 ? -14.782 -3.418 6.447 1.00 83.44 91 GLU A C 1
ATOM 735 O O . GLU A 1 91 ? -15.757 -2.675 6.510 1.00 83.44 91 GLU A O 1
ATOM 740 N N . GLU A 1 92 ? -13.748 -3.300 7.286 1.00 87.75 92 GLU A N 1
ATOM 741 C CA . GLU A 1 92 ? -13.660 -2.322 8.373 1.00 87.75 92 GLU A CA 1
ATOM 742 C C . GLU A 1 92 ? -12.271 -1.684 8.388 1.00 87.75 92 GLU A C 1
ATOM 744 O O . GLU A 1 92 ? -11.259 -2.389 8.359 1.00 87.75 92 GLU A O 1
ATOM 749 N N . ALA A 1 93 ? -12.189 -0.353 8.444 1.00 90.31 93 ALA A N 1
ATOM 750 C CA . ALA A 1 93 ? -10.912 0.350 8.402 1.00 90.31 93 ALA A CA 1
ATOM 751 C C . ALA A 1 93 ? -10.878 1.590 9.296 1.00 90.31 93 ALA A C 1
ATOM 753 O O . ALA A 1 93 ? -11.838 2.354 9.372 1.00 90.31 93 ALA A O 1
ATOM 754 N N . ILE A 1 94 ? -9.717 1.826 9.908 1.00 93.19 94 ILE A N 1
ATOM 755 C CA . ILE A 1 94 ? -9.398 3.098 10.560 1.00 93.19 94 ILE A CA 1
ATOM 756 C C . ILE A 1 94 ? -8.609 3.947 9.568 1.00 93.19 94 ILE A C 1
ATOM 758 O O . ILE A 1 94 ? -7.537 3.535 9.116 1.00 93.19 94 ILE A O 1
ATOM 762 N N . VAL A 1 95 ? -9.133 5.133 9.259 1.00 91.44 95 VAL A N 1
ATOM 763 C CA . VAL A 1 95 ? -8.507 6.101 8.353 1.00 91.44 95 VAL A CA 1
ATOM 764 C C . VAL A 1 95 ? -7.999 7.294 9.154 1.00 91.44 95 VAL A C 1
ATOM 766 O O . VAL A 1 95 ? -8.732 7.887 9.942 1.00 91.44 95 VAL A O 1
ATOM 769 N N . SER A 1 96 ? -6.744 7.662 8.929 1.00 91.56 96 SER A N 1
ATOM 770 C CA . SER A 1 96 ? -6.121 8.864 9.487 1.00 91.56 96 SER A CA 1
ATOM 771 C C . SER A 1 96 ? -5.466 9.666 8.372 1.00 91.56 96 SER A C 1
ATOM 773 O O . SER A 1 96 ? -4.844 9.076 7.486 1.00 91.56 96 SER A O 1
ATOM 775 N N . TYR A 1 97 ? -5.566 10.991 8.427 1.00 88.94 97 TYR A N 1
ATOM 776 C CA . TYR A 1 97 ? -4.954 11.873 7.442 1.00 88.94 97 TYR A CA 1
ATOM 777 C C . TYR A 1 97 ? -4.282 13.078 8.098 1.00 88.94 97 TYR A C 1
ATOM 779 O O . TYR A 1 97 ? -4.687 13.530 9.168 1.00 88.94 97 TYR A O 1
ATOM 787 N N . GLU A 1 98 ? -3.264 13.596 7.424 1.00 88.06 98 GLU A N 1
ATOM 788 C CA . GLU A 1 98 ? -2.563 14.824 7.780 1.00 88.06 98 GLU A CA 1
ATOM 789 C C . GLU A 1 98 ? -2.604 15.777 6.585 1.00 88.06 98 GLU A C 1
ATOM 791 O O . GLU A 1 98 ? -2.230 15.399 5.473 1.00 88.06 98 GLU A O 1
ATOM 796 N N . GLU A 1 99 ? -3.076 17.002 6.813 1.00 84.25 99 GLU A N 1
ATOM 797 C CA . GLU A 1 99 ? -3.105 18.060 5.804 1.00 84.25 99 GLU A CA 1
ATOM 798 C C . GLU A 1 99 ? -1.775 18.822 5.841 1.00 84.25 99 GLU A C 1
ATOM 800 O O . GLU A 1 99 ? -1.459 19.485 6.829 1.00 84.25 99 GLU A O 1
ATOM 805 N N . SER A 1 100 ? -0.999 18.751 4.759 1.00 73.88 100 SER A N 1
ATOM 806 C CA . SER A 1 100 ? 0.154 19.627 4.576 1.00 73.88 100 SER A CA 1
ATOM 807 C C . SER A 1 100 ? -0.341 20.910 3.923 1.00 73.88 100 SER A C 1
ATOM 809 O O . SER A 1 100 ? -0.795 20.908 2.777 1.00 73.88 100 SER A O 1
ATOM 811 N N . ARG A 1 101 ? -0.288 22.010 4.675 1.00 71.19 101 ARG A N 1
ATOM 812 C CA . ARG A 1 101 ? -0.493 23.343 4.108 1.00 71.19 101 ARG A CA 1
ATOM 813 C C . ARG A 1 101 ? 0.813 23.827 3.473 1.00 71.19 101 ARG A C 1
ATOM 815 O O . ARG A 1 101 ? 1.871 23.490 4.008 1.00 71.19 101 ARG A O 1
ATOM 822 N N . PRO A 1 102 ? 0.734 24.541 2.338 1.00 60.78 102 PRO A N 1
ATOM 823 C CA . PRO A 1 102 ? 1.898 25.170 1.726 1.00 60.78 102 PRO A CA 1
ATOM 824 C C . PRO A 1 102 ? 2.564 26.180 2.665 1.00 60.78 102 PRO A C 1
ATOM 826 O O . PRO A 1 102 ? 1.852 26.760 3.521 1.00 60.78 102 PRO A O 1
#

Organism: NCBI:txid65700

pLDDT: mean 81.84, std 14.49, range [34.09, 94.81]

Secondary structure (DSSP, 8-state):
-----GGG-EEEEEEEEEEEEEEEEPPPPSSSS--HHHHHHTPEEEEEEEEEEEEEEEE--GGGTTT---EEEEEETTSS-EEEEEEEEEEEEEEEEEEE--

Sequence (102 aa):
MRTGNPQSFRGRCQITSRLIQLIRRPQPATIETCDISEVSDTQQEGYLHNIKGKLVGFWTSELYGHISVHGFHFIDEKQQISGHVLFYHAEEAIVSYEESRP

Foldseek 3Di:
DDDPDPAAFKKKKKKWAQKWFKFKDFDDDPDPDDDVVVSVVPIDIDTDHRFTWMWIWIDDGPVCCVVDPGFTKTAGPVRPDIGTTPDMDGPDIDMDMDGDDD

Radius of gyration: 15.93 Å; chains: 1; bounding box: 40×38×31 Å